Protein AF-A0A432QFH7-F1 (afdb_monomer)

Sequence (65 aa):
MADVYSVEIHAFISQKIGYCKKEISKADMGNDVTRKKAIEGQLLELHFFRQYLTDNIDLKNKSYF

Radius of gyration: 15.37 Å; Cα contacts (8 Å, |Δi|>4): 33; chains: 1; bounding box: 31×13×51 Å

Foldseek 3Di:
DLQVVLVVVLVVLVVLLVVLVVQLVVCVVVVVPVSNVVSVVVNVVSVVVNVCCVVPRPPPPPPPD

Mean predicted aligned error: 6.19 Å

Nearest PDB structures (foldseek):
  8ftm-assembly1_A  TM=8.486E-01  e=7.099E-01  Thermochaetoides thermophila DSM 1495
  4b6x-assembly2_B  TM=8.941E-01  e=1.928E+00  Pseudomonas syringae pv. pisi
  2ghy-assembly1_B  TM=8.686E-01  e=4.340E+00  Escherichia coli
  6cnn-assembly1_A  TM=9.387E-01  e=6.312E+00  Homo sapiens
  2ijh-assembly2_C-2  TM=8.798E-01  e=5.571E+00  Escherichia coli

Secondary structure (DSSP, 8-state):
-HHHHHHHHHHHHHHHHHHHHHHHHHHHHTT-HHHHHHHHHHHHHHHHHHHHHHHHTS-------

Solvent-accessible surface area (backbone atoms only — not comparable to full-atom values): 3689 Å² total; per-residue (Å²): 110,71,67,57,55,48,54,51,50,55,51,51,48,52,52,49,48,56,48,35,54,53,51,36,54,51,21,59,77,67,69,35,63,67,61,26,53,54,39,52,52,53,42,50,51,51,51,50,51,52,49,51,39,57,73,75,64,46,68,85,71,79,76,74,130

Structure (mmCIF, N/CA/C/O backbone):
data_AF-A0A432QFH7-F1
#
_entry.id   AF-A0A432QFH7-F1
#
loop_
_atom_site.group_PDB
_atom_site.id
_atom_site.type_symbol
_atom_site.label_atom_id
_atom_site.label_alt_id
_atom_site.label_comp_id
_atom_site.label_asym_id
_atom_site.label_entity_id
_atom_site.label_seq_id
_atom_site.pdbx_PDB_ins_code
_atom_site.Cartn_x
_atom_site.Cartn_y
_atom_site.Cartn_z
_atom_site.occupancy
_atom_site.B_iso_or_equiv
_atom_site.auth_seq_id
_ato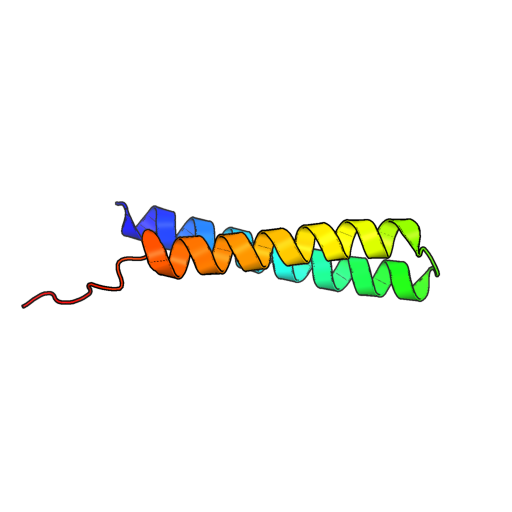m_site.auth_comp_id
_atom_site.auth_asym_id
_atom_site.auth_atom_id
_atom_site.pdbx_PDB_model_num
ATOM 1 N N . MET A 1 1 ? -21.380 3.048 15.847 1.00 55.00 1 MET A N 1
ATOM 2 C CA . MET A 1 1 ? -21.386 3.608 14.474 1.00 55.00 1 MET A CA 1
ATOM 3 C C . MET A 1 1 ? -20.001 4.080 14.040 1.00 55.00 1 MET A C 1
ATOM 5 O O . MET A 1 1 ? -19.620 3.720 12.939 1.00 55.00 1 MET A O 1
ATOM 9 N N . ALA A 1 2 ? -19.232 4.799 14.873 1.00 55.75 2 ALA A N 1
ATOM 10 C CA . ALA A 1 2 ? -17.839 5.171 14.565 1.00 55.75 2 ALA A CA 1
ATOM 11 C C . ALA A 1 2 ? -16.952 3.962 14.191 1.00 55.75 2 ALA A C 1
ATOM 13 O O . ALA A 1 2 ? -16.223 4.019 13.207 1.00 55.75 2 ALA A O 1
ATOM 14 N N . ASP A 1 3 ? -17.115 2.835 14.890 1.00 63.19 3 ASP A N 1
ATOM 15 C CA . ASP A 1 3 ? -16.361 1.602 14.622 1.00 63.19 3 ASP A CA 1
ATOM 16 C C . ASP A 1 3 ? -16.604 1.020 13.222 1.00 63.19 3 ASP A C 1
ATOM 18 O O . ASP A 1 3 ? -15.683 0.493 12.608 1.00 63.19 3 ASP A O 1
ATOM 22 N N . VAL A 1 4 ? -17.831 1.1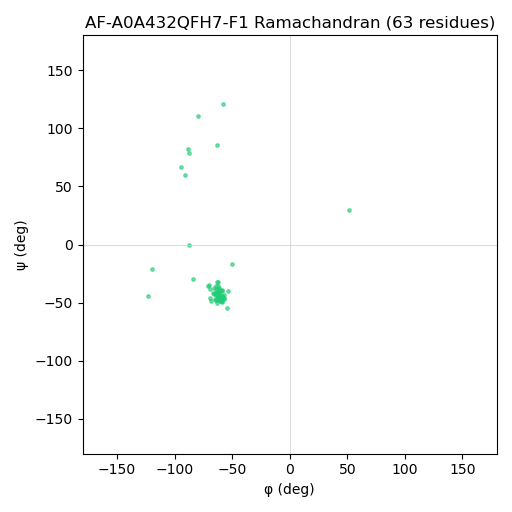29 12.698 1.00 65.56 4 VAL A N 1
ATOM 23 C CA . VAL A 1 4 ? -18.177 0.608 11.363 1.00 65.56 4 VAL A CA 1
ATOM 24 C C . VAL A 1 4 ? -17.482 1.440 10.292 1.00 65.56 4 VAL A C 1
ATOM 26 O O . VAL A 1 4 ? -16.814 0.883 9.427 1.00 65.56 4 VAL A O 1
ATOM 29 N N . TYR A 1 5 ? -17.544 2.768 10.414 1.00 71.19 5 TYR A N 1
ATOM 30 C CA . TYR A 1 5 ? -16.846 3.670 9.501 1.00 71.19 5 TYR A CA 1
ATOM 31 C C . TYR A 1 5 ? -15.322 3.518 9.579 1.00 71.19 5 TYR A C 1
ATOM 33 O O . TYR A 1 5 ? -14.661 3.592 8.544 1.00 71.19 5 TYR A O 1
ATOM 41 N N . SER A 1 6 ? -14.758 3.254 10.767 1.00 76.56 6 SER A N 1
ATOM 42 C CA . SER A 1 6 ? -13.321 2.975 10.900 1.00 76.56 6 SER A CA 1
ATOM 43 C C . SER A 1 6 ? -12.939 1.689 10.160 1.00 76.56 6 SER A C 1
ATOM 45 O O . SER A 1 6 ? -12.030 1.668 9.331 1.00 76.56 6 SER A O 1
ATOM 47 N N . VAL A 1 7 ? -13.692 0.607 10.364 1.00 82.00 7 VAL A N 1
ATOM 48 C CA . VAL A 1 7 ? -13.447 -0.657 9.654 1.00 82.00 7 VAL A CA 1
ATOM 49 C C . VAL A 1 7 ? -13.548 -0.474 8.135 1.00 82.00 7 VAL A C 1
ATOM 51 O O . VAL A 1 7 ? -12.672 -0.938 7.401 1.00 82.00 7 VAL A O 1
ATOM 54 N N . GLU A 1 8 ? -14.567 0.238 7.654 1.00 87.19 8 GLU A N 1
ATOM 55 C CA . GLU A 1 8 ? -14.766 0.504 6.227 1.00 87.19 8 GLU A CA 1
ATOM 56 C C . GLU A 1 8 ? -13.638 1.348 5.623 1.00 87.19 8 GLU A C 1
ATOM 58 O O . GLU A 1 8 ? -13.126 1.011 4.550 1.00 87.19 8 GLU A O 1
ATOM 63 N N . ILE A 1 9 ? -13.186 2.404 6.310 1.00 88.31 9 ILE A N 1
ATOM 64 C CA . ILE A 1 9 ? -12.102 3.251 5.799 1.00 88.31 9 ILE A CA 1
ATOM 65 C C . ILE A 1 9 ? -10.761 2.507 5.799 1.00 88.31 9 ILE A C 1
ATOM 67 O O . ILE A 1 9 ? -10.005 2.595 4.828 1.00 88.31 9 ILE A O 1
ATOM 71 N N . HIS A 1 10 ? -10.485 1.685 6.818 1.00 87.62 10 HIS A N 1
ATOM 72 C CA . HIS A 1 10 ? -9.293 0.836 6.857 1.00 87.62 10 HIS A CA 1
ATOM 73 C C . HIS A 1 10 ? -9.312 -0.241 5.764 1.00 87.62 10 HIS A C 1
ATOM 75 O O . HIS A 1 10 ? -8.268 -0.529 5.157 1.00 87.62 10 HIS A O 1
ATOM 81 N N . ALA A 1 11 ? -10.483 -0.807 5.462 1.00 89.69 11 ALA A N 1
ATOM 82 C CA . ALA A 1 11 ? -10.664 -1.732 4.348 1.00 89.69 11 ALA A CA 1
ATOM 83 C C . ALA A 1 11 ? -10.422 -1.036 2.999 1.00 89.69 11 ALA A C 1
ATOM 85 O O . ALA A 1 11 ? -9.643 -1.535 2.180 1.00 89.69 11 ALA A O 1
ATOM 86 N N . PHE A 1 12 ? -10.998 0.152 2.798 1.00 93.50 12 PHE A N 1
ATOM 87 C CA . PHE A 1 12 ? -10.802 0.955 1.592 1.00 93.50 12 PHE A CA 1
ATOM 88 C C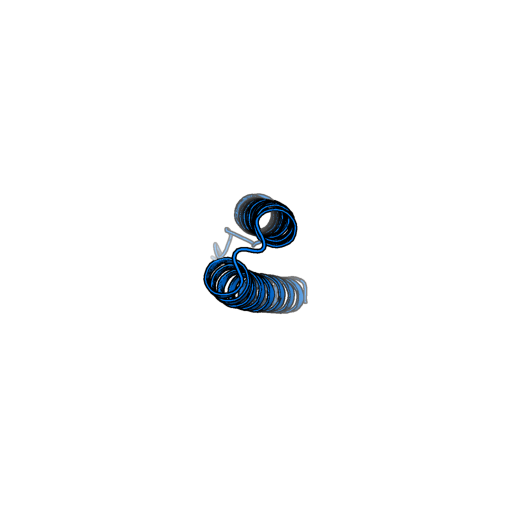 . PHE A 1 12 ? -9.326 1.304 1.362 1.00 93.50 12 PHE A C 1
ATOM 90 O O . PHE A 1 12 ? -8.791 1.066 0.274 1.00 93.50 12 PHE A O 1
ATOM 97 N N . ILE A 1 13 ? -8.632 1.805 2.389 1.00 94.19 13 ILE A N 1
ATOM 98 C CA . ILE A 1 13 ? -7.203 2.133 2.296 1.00 94.19 13 ILE A CA 1
ATOM 99 C C . ILE A 1 13 ? -6.385 0.877 1.975 1.00 94.19 13 ILE A C 1
ATOM 101 O O . ILE A 1 13 ? -5.500 0.916 1.119 1.00 94.19 13 ILE A O 1
ATOM 105 N N . SER A 1 14 ? -6.706 -0.265 2.591 1.00 94.19 14 SER A N 1
ATOM 106 C CA . SER A 1 14 ? -6.036 -1.540 2.297 1.00 94.19 14 SER A CA 1
ATOM 107 C C . SER A 1 14 ? -6.223 -1.973 0.839 1.00 94.19 14 SER A C 1
ATOM 109 O O . SE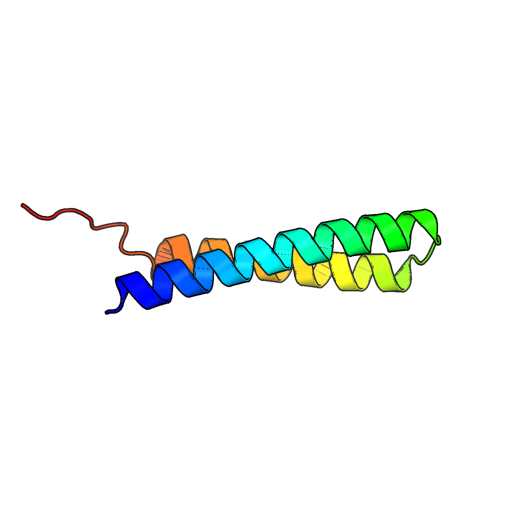R A 1 14 ? -5.260 -2.391 0.192 1.00 94.19 14 SER A O 1
ATOM 111 N N . GLN A 1 15 ? -7.430 -1.819 0.290 1.00 96.88 15 GLN A N 1
ATOM 112 C CA . GLN A 1 15 ? -7.709 -2.105 -1.116 1.00 96.88 15 GLN A CA 1
ATOM 113 C C . GLN A 1 15 ? -6.912 -1.180 -2.048 1.00 96.88 15 GLN A C 1
ATOM 115 O O . GLN A 1 15 ? -6.324 -1.650 -3.026 1.00 96.88 15 GLN A O 1
ATOM 120 N N . LYS A 1 16 ? -6.846 0.121 -1.738 1.00 97.81 16 LYS A N 1
ATOM 121 C CA . LYS A 1 16 ? -6.082 1.102 -2.523 1.00 97.81 16 LYS A CA 1
ATOM 122 C C . LYS A 1 16 ? -4.580 0.834 -2.491 1.00 97.81 16 LYS A C 1
ATOM 124 O O . LYS A 1 16 ? -3.958 0.847 -3.548 1.00 97.81 16 LYS A O 1
ATOM 129 N N . ILE A 1 17 ? -4.019 0.477 -1.336 1.00 97.62 17 ILE A N 1
ATOM 130 C CA . ILE A 1 17 ? -2.619 0.035 -1.224 1.00 97.62 17 ILE A CA 1
ATOM 131 C C . ILE A 1 17 ? -2.359 -1.166 -2.144 1.00 97.62 17 ILE A C 1
ATOM 133 O O . ILE A 1 17 ? -1.375 -1.185 -2.884 1.00 97.62 17 ILE A O 1
ATOM 137 N N . GLY A 1 18 ? -3.252 -2.162 -2.133 1.00 97.38 18 GLY A N 1
ATOM 138 C CA . GLY A 1 18 ? -3.150 -3.327 -3.015 1.00 97.38 18 GLY A CA 1
ATOM 139 C C . GLY A 1 18 ? -3.195 -2.957 -4.501 1.00 97.38 18 GLY A C 1
ATOM 140 O O . GLY A 1 18 ? -2.434 -3.511 -5.295 1.00 97.38 18 GLY A O 1
ATOM 141 N N . TYR A 1 19 ? -4.047 -2.001 -4.878 1.00 97.69 19 TYR A N 1
ATOM 142 C CA . TYR A 1 19 ? -4.108 -1.463 -6.237 1.00 97.69 19 TYR A CA 1
ATOM 143 C C . TYR A 1 19 ? -2.804 -0.754 -6.631 1.00 97.69 19 TYR A C 1
ATOM 145 O O . TYR A 1 19 ? -2.218 -1.105 -7.652 1.00 97.69 19 TYR A O 1
ATOM 153 N N . CYS A 1 20 ? -2.300 0.165 -5.803 1.00 97.94 20 CYS A N 1
ATOM 154 C CA . CYS A 1 20 ? -1.054 0.889 -6.066 1.00 97.94 20 CYS A CA 1
ATOM 155 C C . CYS A 1 20 ? 0.129 -0.067 -6.264 1.00 97.94 20 CYS A C 1
ATOM 157 O O . CYS A 1 20 ? 0.877 0.081 -7.224 1.00 97.94 20 CYS A O 1
ATOM 159 N N . LYS A 1 21 ? 0.257 -1.106 -5.428 1.00 97.56 21 LYS A N 1
ATOM 160 C CA . LYS A 1 21 ? 1.309 -2.125 -5.585 1.00 97.56 21 LYS A CA 1
ATOM 161 C C . LYS A 1 21 ? 1.238 -2.838 -6.938 1.00 97.56 21 LYS A C 1
ATOM 163 O O . LYS A 1 21 ? 2.264 -2.998 -7.591 1.00 97.56 21 LYS A O 1
ATOM 168 N N . LYS A 1 22 ? 0.036 -3.225 -7.385 1.00 97.81 22 LYS A N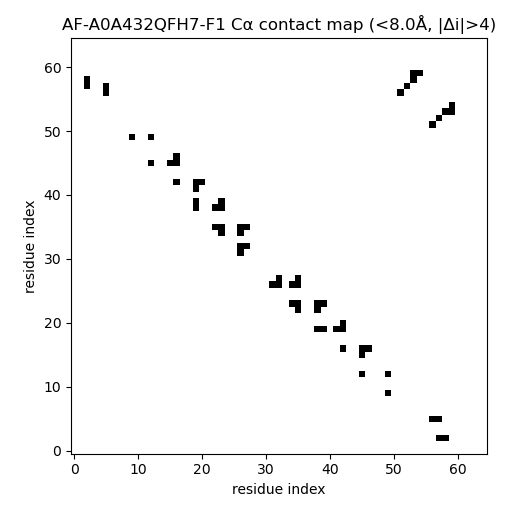 1
ATOM 169 C CA . LYS A 1 22 ? -0.159 -3.850 -8.706 1.00 97.81 22 LYS A CA 1
ATOM 170 C C . LYS A 1 22 ? 0.201 -2.897 -9.843 1.00 97.81 22 LYS A C 1
ATOM 172 O O . LYS A 1 22 ? 0.819 -3.316 -10.816 1.00 97.81 22 LYS A O 1
ATOM 177 N N . GLU A 1 23 ? -0.184 -1.631 -9.732 1.00 97.62 23 GLU A N 1
ATOM 178 C CA . GLU A 1 23 ? 0.106 -0.628 -10.758 1.00 97.62 23 GLU A CA 1
ATOM 179 C C . GLU A 1 23 ? 1.594 -0.265 -10.820 1.00 97.62 23 GLU A C 1
ATOM 181 O O . GLU A 1 23 ? 2.110 -0.083 -11.919 1.00 97.62 23 GLU A O 1
ATOM 186 N N . ILE A 1 24 ? 2.305 -0.250 -9.685 1.00 96.75 24 ILE A N 1
ATOM 187 C CA . ILE A 1 24 ? 3.771 -0.125 -9.650 1.00 96.75 24 ILE A CA 1
ATOM 188 C C . ILE A 1 24 ? 4.412 -1.283 -10.415 1.00 96.75 24 ILE A C 1
ATOM 190 O O . ILE A 1 24 ? 5.223 -1.037 -11.301 1.00 96.75 24 ILE A O 1
ATOM 194 N N . SER A 1 25 ? 3.998 -2.531 -10.156 1.00 96.56 25 SER A N 1
ATOM 195 C CA . SER A 1 25 ? 4.528 -3.689 -10.890 1.00 96.56 25 SER A CA 1
ATOM 196 C C . SER A 1 25 ? 4.288 -3.586 -12.400 1.00 96.56 25 SER A C 1
ATOM 198 O O . SER A 1 25 ? 5.173 -3.915 -13.183 1.00 96.56 25 SER A O 1
ATOM 200 N N . LYS A 1 26 ? 3.119 -3.093 -12.831 1.00 96.94 26 LYS A N 1
ATOM 201 C CA . LYS A 1 26 ? 2.841 -2.860 -14.259 1.00 96.94 26 LYS A CA 1
ATOM 202 C C . LYS A 1 26 ? 3.704 -1.744 -14.849 1.00 96.94 26 LYS A C 1
ATOM 204 O O . LYS A 1 26 ? 4.180 -1.888 -15.970 1.00 96.94 26 LYS A O 1
ATOM 209 N N . ALA A 1 27 ? 3.894 -0.645 -14.117 1.00 95.44 27 ALA A N 1
ATOM 210 C CA . ALA A 1 27 ? 4.742 0.462 -14.549 1.00 95.44 27 ALA A CA 1
ATOM 211 C C . ALA A 1 27 ? 6.212 0.028 -14.667 1.00 95.44 27 ALA A C 1
ATOM 213 O O . ALA A 1 27 ? 6.868 0.396 -15.636 1.00 95.44 27 ALA A O 1
ATOM 214 N N . ASP A 1 28 ? 6.690 -0.821 -13.751 1.00 94.19 28 ASP A N 1
ATOM 215 C CA . ASP A 1 28 ? 8.017 -1.440 -13.821 1.00 94.19 28 ASP A CA 1
ATOM 216 C C . ASP A 1 28 ? 8.178 -2.316 -15.066 1.00 94.19 28 ASP A C 1
ATOM 218 O O . ASP A 1 28 ? 9.146 -2.162 -15.804 1.00 94.19 28 ASP A O 1
ATOM 222 N N . MET A 1 29 ? 7.203 -3.182 -15.362 1.00 95.25 29 MET A N 1
ATOM 223 C CA . MET A 1 29 ? 7.228 -4.002 -16.583 1.00 95.25 29 MET A CA 1
ATOM 224 C C . MET A 1 29 ? 7.204 -3.157 -17.865 1.00 95.25 29 MET A C 1
ATOM 2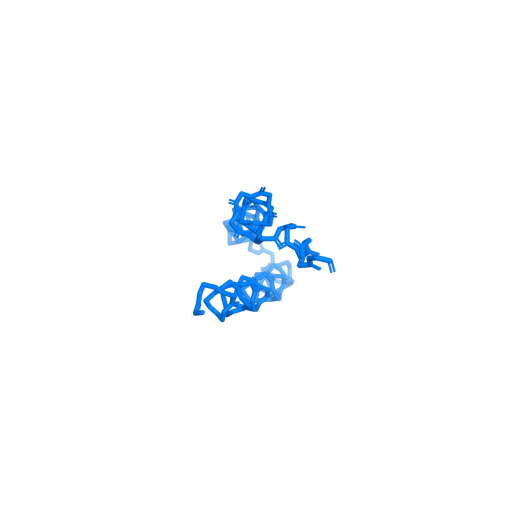26 O O . MET A 1 29 ? 7.770 -3.558 -18.879 1.00 95.25 29 MET A O 1
ATOM 230 N N . GLY A 1 30 ? 6.537 -2.001 -17.828 1.00 94.75 30 GLY A N 1
ATOM 231 C CA . GLY A 1 30 ? 6.455 -1.058 -18.942 1.00 94.75 30 GLY A CA 1
ATOM 232 C C . GLY A 1 30 ? 7.597 -0.039 -19.016 1.00 94.75 30 GLY A C 1
ATOM 233 O O . GLY A 1 30 ? 7.575 0.787 -19.924 1.00 94.75 30 GLY A O 1
ATOM 234 N N . ASN A 1 31 ? 8.563 -0.060 -18.085 1.00 94.50 31 ASN A N 1
ATOM 235 C CA . ASN A 1 31 ? 9.598 0.973 -17.921 1.00 94.50 31 ASN A CA 1
ATOM 236 C C . ASN A 1 31 ? 9.047 2.419 -17.820 1.00 94.50 31 ASN A C 1
ATOM 238 O O . ASN A 1 31 ? 9.723 3.383 -18.184 1.00 94.50 31 ASN A O 1
ATOM 242 N N . ASP A 1 32 ? 7.828 2.595 -17.299 1.00 95.81 32 ASP A N 1
ATOM 243 C CA . ASP A 1 32 ? 7.188 3.906 -17.128 1.00 95.81 32 ASP A CA 1
ATOM 244 C C . ASP A 1 32 ? 7.560 4.517 -15.768 1.00 95.81 32 ASP A C 1
ATOM 246 O O . ASP A 1 32 ? 6.837 4.425 -14.769 1.00 95.81 32 ASP A O 1
ATOM 250 N N . VAL A 1 33 ? 8.738 5.143 -15.733 1.00 95.38 33 VAL A N 1
ATOM 251 C CA . VAL A 1 33 ? 9.329 5.727 -14.518 1.00 95.38 33 VAL A CA 1
ATOM 252 C C . VAL A 1 33 ? 8.458 6.842 -13.932 1.00 95.38 33 VAL A C 1
ATOM 254 O O . VAL A 1 33 ? 8.355 6.969 -12.710 1.00 95.38 33 VAL A O 1
ATOM 257 N N . THR A 1 34 ? 7.824 7.655 -14.778 1.00 96.44 34 THR A N 1
ATOM 258 C CA . THR A 1 34 ? 6.989 8.780 -14.333 1.00 96.44 34 THR A CA 1
ATOM 259 C C . THR A 1 34 ? 5.737 8.270 -13.637 1.00 96.44 34 THR A C 1
ATOM 261 O O . THR A 1 34 ? 5.437 8.690 -12.516 1.00 96.44 34 THR A O 1
ATOM 264 N N . ARG A 1 35 ? 5.033 7.316 -14.260 1.00 94.38 35 ARG A N 1
ATOM 265 C CA . ARG A 1 35 ? 3.853 6.691 -13.662 1.00 94.38 35 ARG A CA 1
ATOM 266 C C . ARG A 1 35 ? 4.203 5.959 -12.376 1.00 94.38 35 ARG A C 1
ATOM 268 O O . ARG A 1 35 ? 3.479 6.106 -11.394 1.00 94.38 35 ARG A O 1
ATOM 275 N N . LYS A 1 36 ? 5.317 5.222 -12.354 1.00 96.81 36 LYS A N 1
ATOM 276 C CA . LYS A 1 36 ? 5.795 4.543 -11.147 1.00 96.81 36 LYS A CA 1
ATOM 277 C C . LYS A 1 36 ? 5.951 5.519 -9.981 1.00 96.81 36 LYS A C 1
ATOM 279 O O . LYS A 1 36 ? 5.317 5.316 -8.951 1.00 96.81 36 LYS A O 1
ATOM 284 N N . LYS A 1 37 ? 6.711 6.605 -10.166 1.00 97.31 37 LYS A N 1
ATOM 285 C CA . LYS A 1 37 ? 6.945 7.612 -9.115 1.00 97.31 37 LYS A CA 1
ATOM 286 C C . LYS A 1 37 ? 5.649 8.243 -8.609 1.00 97.31 37 LYS A C 1
ATOM 288 O O . LYS A 1 37 ? 5.496 8.450 -7.409 1.00 97.31 37 LYS A O 1
ATOM 293 N N . ALA A 1 38 ? 4.705 8.525 -9.508 1.00 97.69 38 ALA A N 1
ATOM 294 C CA . ALA A 1 38 ? 3.405 9.063 -9.119 1.00 97.69 38 ALA A CA 1
ATOM 295 C C . ALA A 1 38 ? 2.623 8.082 -8.225 1.00 97.69 38 ALA A C 1
ATOM 297 O O . ALA A 1 38 ? 2.070 8.483 -7.201 1.00 97.69 38 ALA A O 1
ATOM 298 N N . ILE A 1 39 ? 2.608 6.789 -8.571 1.00 97.75 39 ILE A N 1
ATOM 299 C CA . ILE A 1 39 ? 1.911 5.763 -7.780 1.00 97.75 39 ILE A CA 1
ATOM 300 C C . ILE A 1 39 ? 2.636 5.491 -6.455 1.00 97.75 39 ILE A C 1
ATOM 302 O O . ILE A 1 39 ? 1.982 5.263 -5.440 1.00 97.75 39 ILE A O 1
ATOM 306 N N . GLU A 1 40 ? 3.968 5.533 -6.434 1.00 97.75 40 GLU A N 1
ATOM 307 C CA . GLU A 1 40 ? 4.762 5.424 -5.204 1.00 97.75 40 GLU A CA 1
ATOM 308 C C . GLU A 1 40 ? 4.447 6.564 -4.226 1.00 97.75 40 GLU A C 1
ATOM 310 O O . GLU A 1 40 ? 4.279 6.309 -3.033 1.00 97.75 40 GLU A O 1
ATOM 315 N N . GLY A 1 41 ? 4.278 7.794 -4.725 1.00 97.88 41 GLY A N 1
ATOM 316 C CA . GLY A 1 41 ? 3.812 8.927 -3.920 1.00 97.88 41 GLY A CA 1
ATOM 317 C C . GLY A 1 41 ? 2.434 8.674 -3.302 1.00 97.88 41 GLY A C 1
ATOM 318 O O . GLY A 1 41 ? 2.268 8.789 -2.090 1.00 97.88 41 GLY A O 1
ATOM 319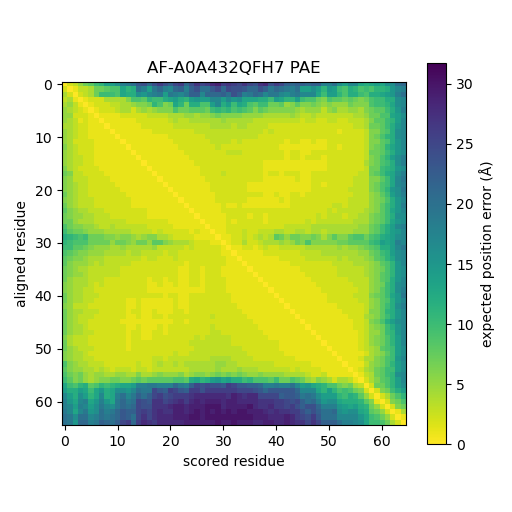 N N . GLN A 1 42 ? 1.468 8.217 -4.105 1.00 97.38 42 GLN A N 1
ATOM 320 C CA . GLN A 1 42 ? 0.131 7.855 -3.608 1.00 97.38 42 GLN A CA 1
ATOM 321 C C . GLN A 1 42 ? 0.180 6.728 -2.569 1.00 97.38 42 GLN A C 1
ATOM 323 O O . GLN A 1 42 ? -0.558 6.739 -1.584 1.00 97.38 42 GLN A O 1
ATOM 328 N N . LEU A 1 43 ? 1.049 5.736 -2.773 1.00 97.88 43 LEU A N 1
ATOM 329 C CA . LEU A 1 43 ? 1.231 4.639 -1.831 1.00 97.88 43 LEU A CA 1
ATOM 330 C C . LEU A 1 43 ? 1.757 5.148 -0.481 1.00 97.88 43 LEU A C 1
ATOM 332 O O . LEU A 1 43 ? 1.277 4.704 0.564 1.00 97.88 43 LEU A O 1
ATOM 336 N N . LEU A 1 44 ? 2.704 6.090 -0.499 1.00 97.94 44 LEU A N 1
ATOM 337 C CA . LEU A 1 44 ? 3.227 6.733 0.704 1.00 97.94 44 LEU A CA 1
ATOM 338 C C . LEU A 1 44 ? 2.123 7.489 1.461 1.00 97.94 44 LEU A C 1
ATOM 340 O O . LEU A 1 44 ? 1.974 7.302 2.667 1.00 97.94 44 LEU A O 1
ATOM 344 N N . GLU A 1 45 ? 1.315 8.284 0.755 1.00 97.44 45 GLU A N 1
ATOM 345 C CA . GLU A 1 45 ? 0.182 9.018 1.337 1.00 97.44 45 GLU A CA 1
ATOM 346 C C . GLU A 1 45 ? -0.829 8.073 1.997 1.00 97.44 45 GLU A C 1
ATOM 348 O O . GLU A 1 45 ? -1.244 8.294 3.133 1.00 97.44 45 GLU A O 1
ATOM 353 N N . LEU A 1 46 ? -1.182 6.967 1.334 1.00 96.94 46 LEU A N 1
ATOM 354 C CA . LEU A 1 46 ? -2.093 5.961 1.889 1.00 96.94 46 LEU A CA 1
ATOM 355 C C . LEU A 1 46 ? -1.541 5.310 3.162 1.00 96.94 46 LEU A C 1
ATOM 357 O O . LEU A 1 46 ? -2.300 5.055 4.100 1.00 96.94 46 LEU A O 1
ATOM 361 N N . HIS A 1 47 ? -0.235 5.038 3.212 1.00 95.38 47 HIS A N 1
ATOM 362 C CA . HIS A 1 47 ? 0.413 4.530 4.421 1.00 95.38 47 HIS A CA 1
ATOM 363 C C . HIS A 1 47 ? 0.386 5.557 5.553 1.00 95.38 47 HIS A C 1
ATOM 365 O O . HIS A 1 47 ? 0.061 5.191 6.684 1.00 95.38 47 HIS A O 1
ATOM 371 N N . PHE A 1 48 ? 0.650 6.827 5.245 1.00 95.88 48 PHE A N 1
ATOM 372 C CA . PHE A 1 48 ? 0.547 7.913 6.213 1.00 95.88 48 PHE A CA 1
ATOM 373 C C . PHE A 1 48 ? -0.879 8.048 6.759 1.00 95.88 48 PHE A C 1
ATOM 375 O O . PHE A 1 48 ? -1.067 8.050 7.973 1.00 95.88 48 PHE A O 1
ATOM 382 N N . PHE A 1 49 ? -1.895 8.074 5.890 1.00 91.56 49 PHE A N 1
ATOM 383 C CA . PHE A 1 49 ? -3.292 8.148 6.320 1.00 91.56 49 PHE A CA 1
ATOM 384 C C . PHE A 1 49 ? -3.689 6.952 7.173 1.00 91.56 49 PHE A C 1
ATOM 386 O O . PHE A 1 49 ? -4.300 7.134 8.220 1.00 91.56 49 PHE A O 1
ATOM 393 N N . ARG A 1 50 ? -3.305 5.733 6.780 1.00 90.56 50 ARG A N 1
ATOM 394 C CA . ARG A 1 50 ? -3.576 4.537 7.583 1.00 90.56 50 ARG A CA 1
ATOM 395 C C . ARG A 1 50 ? -2.990 4.660 8.986 1.00 90.56 50 ARG A C 1
ATOM 397 O O . ARG A 1 50 ? -3.688 4.360 9.946 1.00 90.56 50 ARG A O 1
ATOM 404 N N . GLN A 1 51 ? -1.735 5.095 9.092 1.00 89.94 51 GLN A N 1
ATOM 405 C CA . GLN A 1 51 ? -1.065 5.265 10.377 1.00 89.94 51 GLN A CA 1
ATOM 406 C C . GLN A 1 51 ? -1.747 6.349 11.216 1.00 89.94 51 GLN A C 1
ATOM 408 O O . GLN A 1 51 ? -2.073 6.111 12.374 1.00 89.94 51 GLN A O 1
ATOM 413 N N . TYR A 1 52 ? -2.029 7.506 10.614 1.00 89.56 52 TYR A N 1
ATOM 414 C CA . TYR A 1 52 ? -2.711 8.610 11.283 1.00 89.56 52 TYR A CA 1
ATOM 415 C C . TYR A 1 52 ? -4.080 8.191 11.828 1.00 89.56 52 TYR A C 1
ATOM 417 O O . TYR A 1 52 ? -4.387 8.474 12.985 1.00 89.56 52 TYR A O 1
ATOM 425 N N . LEU A 1 53 ? -4.879 7.487 11.020 1.00 85.94 53 LEU A N 1
ATOM 426 C CA . LEU A 1 53 ? -6.177 6.966 11.440 1.00 85.94 53 LEU A CA 1
ATOM 427 C C . LEU A 1 53 ? -6.020 5.959 12.578 1.00 85.94 53 LEU A C 1
ATOM 429 O O . LEU A 1 53 ? -6.697 6.098 13.586 1.00 85.94 53 LEU A O 1
ATOM 433 N N . THR A 1 54 ? -5.084 5.015 12.479 1.00 84.19 54 THR A N 1
ATOM 434 C CA . THR A 1 54 ? -4.852 4.035 13.549 1.00 84.19 54 THR A CA 1
ATOM 435 C C . THR A 1 54 ? -4.374 4.679 14.859 1.00 84.19 54 THR A C 1
ATOM 437 O O . THR A 1 54 ? -4.677 4.186 15.945 1.00 84.19 54 THR A O 1
ATOM 440 N N . ASP A 1 55 ? -3.627 5.780 14.785 1.00 84.44 55 ASP A N 1
ATOM 441 C CA . ASP A 1 55 ? -3.114 6.462 15.973 1.00 84.44 55 ASP A CA 1
ATOM 442 C C . ASP A 1 55 ? -4.107 7.431 16.617 1.00 84.44 55 ASP A C 1
ATOM 444 O O . ASP A 1 55 ? -4.044 7.616 17.832 1.00 84.44 55 ASP A O 1
ATOM 448 N N . ASN A 1 56 ? -5.004 8.040 15.834 1.00 81.00 56 ASN A N 1
ATOM 449 C CA . ASN A 1 56 ? -5.847 9.149 16.295 1.00 81.00 56 ASN A CA 1
ATOM 450 C C . ASN A 1 56 ? -7.356 8.875 16.220 1.00 81.00 56 ASN A C 1
ATOM 452 O O . ASN A 1 56 ? -8.120 9.578 16.878 1.00 81.00 56 ASN A O 1
ATOM 456 N N . ILE 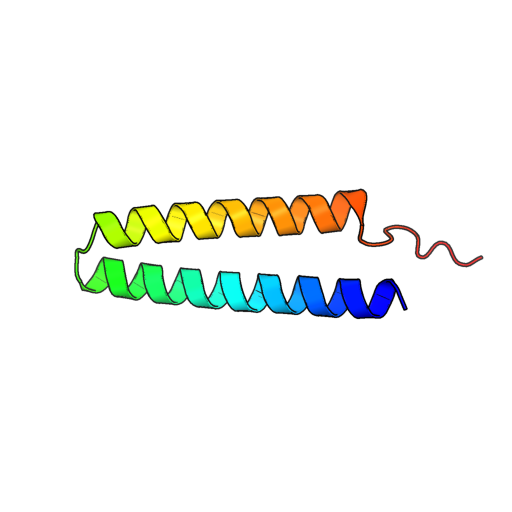A 1 57 ? -7.799 7.917 15.400 1.00 75.88 57 ILE A N 1
ATOM 457 C CA . ILE A 1 57 ? -9.221 7.695 15.083 1.00 75.88 57 ILE A CA 1
ATOM 458 C C . ILE A 1 57 ? -9.674 6.276 15.426 1.00 75.88 57 ILE A C 1
ATOM 460 O O . ILE A 1 57 ? -10.737 6.128 16.031 1.00 75.88 57 ILE A O 1
ATOM 464 N N . ASP A 1 58 ? -8.889 5.242 15.095 1.00 66.94 58 ASP A N 1
ATOM 465 C CA . ASP A 1 58 ? -9.147 3.904 15.620 1.00 66.94 58 ASP A CA 1
ATOM 466 C C . ASP A 1 58 ? -9.109 4.002 17.140 1.00 66.94 58 ASP A C 1
ATOM 468 O O . ASP A 1 58 ? -8.105 4.397 17.742 1.00 66.94 58 ASP A O 1
ATOM 472 N N . LEU A 1 59 ? -10.220 3.631 17.770 1.00 58.16 59 LEU A N 1
ATOM 473 C CA . LEU A 1 59 ? -10.308 3.495 19.209 1.00 58.16 59 LEU A CA 1
ATOM 474 C C . LEU A 1 59 ? -9.340 2.381 19.644 1.00 58.16 59 LEU A C 1
ATOM 476 O O . LEU A 1 59 ? -9.744 1.241 19.866 1.00 58.16 59 LEU A O 1
ATOM 480 N N . LYS A 1 60 ? -8.060 2.727 19.863 1.00 52.31 60 LYS A N 1
ATOM 481 C CA . LYS A 1 60 ? -7.116 1.952 20.695 1.00 52.31 60 LYS A CA 1
ATOM 482 C C . LYS A 1 60 ? -7.730 1.622 22.066 1.00 52.31 60 LYS A C 1
ATOM 484 O O . LYS A 1 60 ? -7.294 0.689 22.730 1.00 52.31 60 LYS A O 1
ATOM 489 N N . ASN A 1 61 ? -8.800 2.316 22.450 1.00 48.78 61 ASN A N 1
ATOM 490 C CA . ASN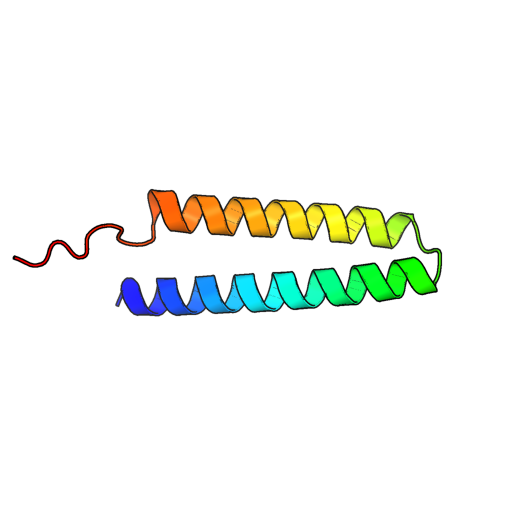 A 1 61 ? -9.643 2.000 23.588 1.00 48.78 61 ASN A CA 1
ATOM 491 C C . ASN A 1 61 ? -10.762 1.013 23.220 1.00 48.78 61 ASN A C 1
ATOM 493 O O . ASN A 1 61 ? -11.933 1.377 23.151 1.00 48.78 61 ASN A O 1
ATOM 497 N N . LYS A 1 62 ? -10.425 -0.277 23.135 1.00 47.75 62 LYS A N 1
ATOM 498 C CA . LYS A 1 62 ? -11.295 -1.288 23.756 1.00 47.75 62 LYS A CA 1
ATOM 499 C C . LYS A 1 62 ? -10.836 -1.530 25.194 1.00 47.75 62 LYS A C 1
ATOM 501 O O . LYS A 1 62 ? -10.491 -2.643 25.558 1.00 47.75 62 LYS A O 1
ATOM 506 N N . SER A 1 63 ? -10.846 -0.485 26.018 1.00 40.84 63 SER A N 1
ATOM 507 C CA . SER A 1 63 ? -10.988 -0.644 27.467 1.00 40.84 63 SER A CA 1
ATOM 508 C C . SER A 1 63 ? -12.474 -0.489 27.801 1.00 40.84 63 SER A C 1
ATOM 510 O O . SER A 1 63 ? -12.902 0.511 28.373 1.00 40.84 63 SER A O 1
ATOM 512 N N . TYR A 1 64 ? -13.287 -1.441 27.344 1.00 42.84 64 TYR A N 1
ATOM 513 C CA . TYR A 1 64 ? -14.577 -1.681 27.980 1.00 42.84 64 TYR A CA 1
ATOM 514 C C . TYR A 1 64 ? -14.271 -2.511 29.226 1.00 42.84 64 TYR A C 1
ATOM 516 O O . TYR A 1 64 ? -13.815 -3.635 29.059 1.00 42.84 64 TYR A O 1
ATOM 524 N N . PHE A 1 65 ? -14.443 -1.880 30.395 1.00 35.50 65 PHE A N 1
ATOM 525 C CA . PHE A 1 65 ? -14.527 -2.435 31.757 1.00 35.50 65 PHE A CA 1
ATOM 526 C C . PHE A 1 65 ? -13.854 -3.786 32.035 1.00 35.50 65 PHE A C 1
ATOM 528 O O . PHE A 1 65 ? -14.383 -4.829 31.593 1.00 35.50 65 PHE A O 1
#

pLDDT: mean 85.52, std 17.13, range [35.5, 97.94]